Protein AF-A0AA38HKC9-F1 (afdb_monomer)

Mean predicted aligned error: 5.31 Å

Secondary structure (DSSP, 8-state):
----EEPPPEEETTEEE---SEEEE-SSEEEEEE--STTTSS-EEEEEETTTEEEEEES--HHHHTT--SHHHHHHHHHHTGGGB-TT-THHHHTTSS--TT-HHHHHHHHHHHHHHHHHHHHHHHHHHHTT-

Nearest PDB structures (foldseek):
  7oz9-assembly1_AAA  TM=3.842E-01  e=5.594E+00  Bacteroides thetaiotaomicron VPI-5482

Organism: NCBI:txid2755281

Foldseek 3Di:
DQQWDQDCFDQDPNDTHGRQWTWRDDDQWIKIWHCDCPPQVATWIWIQGNNQATFIFGDDCRVVLSPQPDPLSNVVVSLVRVVRTGPPHCLCLLLVVDPVPPPNVVRCCVVCPDPSSVVSNVSVVVVVVVVPD

pLDDT: mean 90.0, std 12.79, range [34.56, 98.38]

Radius of gyration: 15.11 Å; Cα contacts (8 Å, |Δi|>4): 205; chains: 1; bounding box: 31×47×36 Å

Structure (mmCIF, N/CA/C/O backbone):
data_AF-A0AA38HKC9-F1
#
_entry.id   AF-A0AA38HKC9-F1
#
loop_
_atom_site.group_PDB
_atom_site.id
_atom_site.type_symbol
_atom_site.label_atom_id
_atom_site.label_alt_id
_atom_site.label_comp_id
_atom_site.label_asym_id
_atom_site.label_entity_id
_atom_site.label_seq_id
_atom_site.pdbx_PDB_ins_code
_atom_site.Cartn_x
_atom_site.Cartn_y
_atom_site.Cartn_z
_atom_site.occupancy
_atom_site.B_iso_or_equiv
_atom_site.auth_seq_id
_atom_site.auth_comp_id
_atom_site.auth_asym_id
_atom_site.auth_atom_id
_atom_site.pdbx_PDB_model_num
ATOM 1 N N . MET A 1 1 ? 15.918 -10.604 9.082 1.00 46.22 1 MET A N 1
ATOM 2 C CA . MET A 1 1 ? 15.941 -11.176 7.716 1.00 46.22 1 MET A CA 1
ATOM 3 C C . MET A 1 1 ? 14.658 -10.732 7.050 1.00 46.22 1 MET A C 1
ATOM 5 O O . MET A 1 1 ? 13.615 -10.936 7.653 1.00 46.22 1 MET A O 1
ATOM 9 N N . SER A 1 2 ? 14.727 -10.061 5.902 1.00 61.03 2 SER A N 1
ATOM 10 C CA . SER A 1 2 ? 13.521 -9.648 5.182 1.00 61.03 2 SER A CA 1
ATOM 11 C C . SER A 1 2 ? 12.856 -10.897 4.573 1.00 61.03 2 SER A C 1
ATOM 13 O O . SER A 1 2 ? 13.553 -11.783 4.080 1.00 61.03 2 SER A O 1
ATOM 15 N N . GLY A 1 3 ? 11.527 -11.021 4.667 1.00 79.75 3 GLY A N 1
ATOM 16 C CA . GLY A 1 3 ? 10.763 -12.198 4.209 1.00 79.75 3 GLY A CA 1
ATOM 17 C C . GLY A 1 3 ? 10.607 -12.314 2.687 1.00 79.75 3 GLY A C 1
ATOM 18 O O . GLY A 1 3 ? 9.930 -13.219 2.199 1.00 79.75 3 GLY A O 1
ATOM 19 N N . PHE A 1 4 ? 11.245 -11.410 1.940 1.00 89.62 4 PHE A N 1
ATOM 20 C CA . PHE A 1 4 ? 11.101 -11.259 0.499 1.00 89.62 4 PHE A CA 1
ATOM 21 C C . PHE A 1 4 ? 11.655 -12.459 -0.269 1.00 89.62 4 PHE A C 1
ATOM 23 O O . PHE A 1 4 ? 12.765 -12.936 -0.026 1.00 89.62 4 PHE A O 1
ATOM 30 N N . LYS A 1 5 ? 10.873 -12.929 -1.239 1.00 89.38 5 LYS A N 1
ATOM 31 C CA . LYS A 1 5 ? 11.246 -13.979 -2.187 1.00 89.38 5 LYS A CA 1
ATOM 32 C C . LYS A 1 5 ? 10.865 -13.542 -3.589 1.00 89.38 5 LYS A C 1
ATOM 34 O O . LYS A 1 5 ? 9.815 -12.936 -3.775 1.00 89.38 5 LYS A O 1
ATOM 39 N N . THR A 1 6 ? 11.683 -13.876 -4.580 1.00 87.88 6 THR A N 1
ATOM 40 C CA . THR A 1 6 ? 11.343 -13.624 -5.984 1.00 87.88 6 THR A CA 1
ATOM 41 C C . THR A 1 6 ? 10.000 -14.266 -6.321 1.00 87.88 6 THR A C 1
ATOM 43 O O . THR A 1 6 ? 9.761 -15.435 -6.002 1.00 87.88 6 THR A O 1
ATOM 46 N N . GLN A 1 7 ? 9.114 -13.490 -6.940 1.00 84.44 7 GLN A N 1
ATOM 47 C CA . GLN A 1 7 ? 7.813 -13.962 -7.379 1.00 84.44 7 GLN A CA 1
ATOM 48 C C . GLN A 1 7 ? 8.003 -15.111 -8.386 1.00 84.44 7 GLN A C 1
ATOM 50 O O . GLN A 1 7 ? 8.885 -15.034 -9.247 1.00 84.44 7 GLN A O 1
ATOM 55 N N . PRO A 1 8 ? 7.209 -16.194 -8.300 1.00 80.06 8 PRO A N 1
ATOM 56 C CA . PRO A 1 8 ? 7.308 -17.280 -9.265 1.00 80.06 8 PRO A CA 1
ATOM 57 C C . PRO A 1 8 ? 7.035 -16.773 -10.683 1.00 80.06 8 PRO A C 1
ATOM 59 O O . PRO A 1 8 ? 6.250 -15.846 -10.891 1.00 80.06 8 PRO A O 1
ATOM 62 N N . ALA A 1 9 ? 7.678 -17.409 -11.662 1.00 80.88 9 ALA A N 1
ATOM 63 C CA . ALA A 1 9 ? 7.404 -17.145 -13.066 1.00 80.88 9 ALA A CA 1
ATOM 64 C C . ALA A 1 9 ? 5.930 -17.424 -13.394 1.00 80.88 9 ALA A C 1
ATOM 66 O O . ALA A 1 9 ? 5.324 -18.358 -12.863 1.00 80.88 9 ALA A O 1
ATOM 67 N N . VAL A 1 10 ? 5.371 -16.617 -14.291 1.00 78.56 10 VAL A N 1
ATOM 68 C CA . VAL A 1 10 ? 3.985 -16.736 -14.741 1.00 78.56 10 VAL A CA 1
ATOM 69 C C . VAL A 1 10 ? 3.981 -17.156 -16.204 1.00 78.56 10 VAL A C 1
ATOM 71 O O . VAL A 1 10 ? 4.744 -16.637 -17.018 1.00 78.56 10 VAL A O 1
ATOM 74 N N . MET A 1 11 ? 3.111 -18.101 -16.551 1.00 79.94 11 MET A N 1
ATOM 75 C CA . MET A 1 11 ? 2.899 -18.496 -17.939 1.00 79.94 11 MET A CA 1
ATOM 76 C C . MET A 1 11 ? 1.993 -17.476 -18.630 1.00 79.94 11 MET A C 1
ATOM 78 O O . MET A 1 11 ? 0.813 -17.374 -18.298 1.00 79.94 11 MET A O 1
ATOM 82 N N . MET A 1 12 ? 2.523 -16.755 -19.618 1.00 71.94 12 MET A N 1
ATOM 83 C CA . MET A 1 12 ? 1.764 -15.809 -20.439 1.00 71.94 12 MET A CA 1
ATOM 84 C C . MET A 1 12 ? 1.898 -16.190 -21.913 1.00 71.94 12 MET A C 1
ATOM 86 O O . MET A 1 12 ? 3.004 -16.276 -22.442 1.00 71.94 12 MET A O 1
ATOM 90 N N . CYS A 1 13 ? 0.771 -16.475 -22.575 1.00 78.50 13 CYS A N 1
ATOM 91 C CA . CYS A 1 13 ? 0.731 -16.915 -23.980 1.00 78.50 13 CYS A CA 1
ATOM 92 C C . CYS A 1 13 ? 1.671 -18.101 -24.297 1.00 78.50 13 CYS A C 1
ATOM 94 O O . CYS A 1 13 ? 2.248 -18.168 -25.378 1.00 78.50 13 CYS A O 1
ATOM 96 N N . GLY A 1 14 ? 1.847 -19.035 -23.354 1.00 81.19 14 GLY A N 1
ATOM 97 C CA . GLY A 1 14 ? 2.734 -20.194 -23.523 1.00 81.19 14 GLY A CA 1
ATOM 98 C C . GLY A 1 14 ? 4.222 -19.919 -23.271 1.00 81.19 14 GLY A C 1
ATOM 99 O O . GLY A 1 14 ? 5.028 -20.835 -23.403 1.00 81.19 14 GLY A O 1
ATOM 100 N N . MET A 1 15 ? 4.594 -18.699 -22.875 1.00 74.56 15 MET A N 1
ATOM 101 C CA . MET A 1 15 ? 5.959 -18.331 -22.494 1.00 74.56 15 MET A CA 1
ATOM 102 C C . MET A 1 15 ? 6.085 -18.189 -20.975 1.00 74.56 15 MET A C 1
ATOM 104 O O . MET A 1 15 ? 5.197 -17.640 -20.323 1.00 74.56 15 MET A O 1
ATOM 108 N N . ASN A 1 16 ? 7.213 -18.643 -20.421 1.00 78.25 16 ASN A N 1
ATOM 109 C CA . ASN A 1 16 ? 7.584 -18.361 -19.036 1.00 78.25 16 ASN A CA 1
ATOM 110 C C . ASN A 1 16 ? 8.056 -16.909 -18.927 1.00 78.25 16 ASN A C 1
ATOM 112 O O . ASN A 1 16 ? 9.134 -16.567 -19.414 1.00 78.25 16 ASN A O 1
ATOM 116 N N . VAL A 1 17 ? 7.268 -16.070 -18.264 1.00 75.31 17 VAL A N 1
ATOM 117 C CA . VAL A 1 17 ? 7.656 -14.705 -17.911 1.00 75.31 17 VAL A CA 1
ATOM 118 C C . VAL A 1 17 ? 8.180 -14.731 -16.483 1.00 75.31 17 VAL A C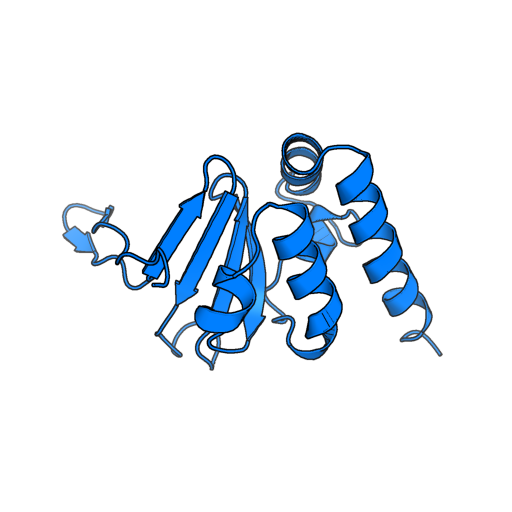 1
ATOM 120 O O . VAL A 1 17 ? 7.454 -15.094 -15.558 1.00 75.31 17 VAL A O 1
ATOM 123 N N . ALA A 1 18 ? 9.456 -14.393 -16.298 1.00 74.38 18 ALA A N 1
ATOM 124 C CA . ALA A 1 18 ? 10.058 -14.344 -14.970 1.00 74.38 18 ALA A CA 1
ATOM 125 C C . ALA A 1 18 ? 9.323 -13.322 -14.088 1.00 74.38 18 ALA A C 1
ATOM 127 O O . ALA A 1 18 ? 9.062 -12.199 -14.521 1.00 74.38 18 ALA A O 1
ATOM 128 N N . GLY A 1 19 ? 9.011 -13.705 -12.847 1.00 72.88 19 GLY A N 1
ATOM 129 C CA . GLY A 1 19 ? 8.552 -12.755 -11.842 1.00 72.88 19 GLY A CA 1
ATOM 130 C C . GLY A 1 19 ? 9.708 -11.826 -11.492 1.00 72.88 19 GLY A C 1
ATOM 131 O O . GLY A 1 19 ? 10.694 -12.259 -10.904 1.00 72.88 19 GLY A O 1
ATOM 132 N N . ILE A 1 20 ? 9.617 -10.565 -11.912 1.00 82.44 20 ILE A N 1
ATOM 133 C CA . ILE A 1 20 ? 10.674 -9.575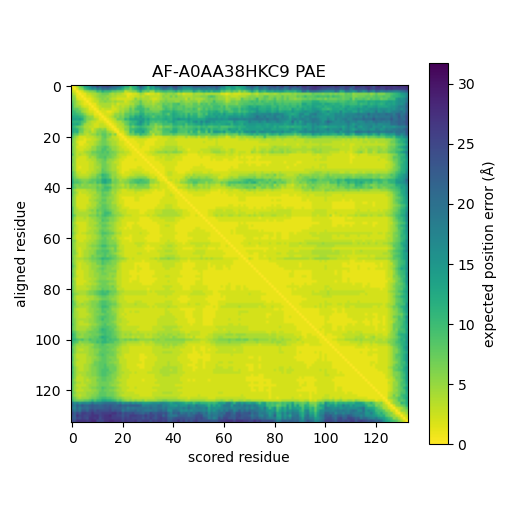 -11.662 1.00 82.44 20 ILE A CA 1
ATOM 134 C C . ILE A 1 20 ? 10.620 -9.020 -10.237 1.00 82.44 20 ILE A C 1
ATOM 136 O O . ILE A 1 20 ? 11.631 -8.538 -9.736 1.00 82.44 20 ILE A O 1
ATOM 140 N N . ASN A 1 21 ? 9.460 -9.106 -9.583 1.00 87.06 21 ASN A N 1
ATOM 141 C CA . ASN A 1 21 ? 9.264 -8.567 -8.246 1.00 87.06 21 ASN A CA 1
ATOM 142 C C . ASN A 1 21 ? 9.769 -9.529 -7.171 1.00 87.06 21 ASN A C 1
ATOM 144 O O . ASN A 1 21 ? 9.683 -10.752 -7.300 1.00 87.06 21 ASN A O 1
ATOM 148 N N . GLU A 1 22 ? 10.219 -8.966 -6.059 1.00 93.25 22 GLU A N 1
ATOM 149 C CA . GLU A 1 22 ? 10.396 -9.692 -4.810 1.00 93.25 22 GLU A CA 1
ATOM 150 C C . GLU A 1 22 ? 9.205 -9.428 -3.893 1.00 93.25 22 GLU A C 1
ATOM 152 O O . GLU A 1 22 ? 8.779 -8.286 -3.742 1.00 93.25 22 GLU A O 1
ATOM 157 N N . VAL A 1 23 ? 8.680 -10.467 -3.250 1.00 94.12 23 VAL A N 1
ATOM 158 C CA . VAL A 1 23 ? 7.446 -10.393 -2.468 1.00 94.12 23 VAL A CA 1
ATOM 159 C C . VAL A 1 23 ? 7.628 -10.987 -1.077 1.00 94.12 23 VAL A C 1
ATOM 161 O O . VAL A 1 23 ? 8.143 -12.096 -0.934 1.00 94.12 23 VAL A O 1
ATOM 164 N N . ASP A 1 24 ? 7.161 -10.269 -0.059 1.00 94.56 24 ASP A N 1
ATOM 165 C CA . ASP A 1 24 ? 7.012 -10.747 1.317 1.00 94.56 24 ASP A CA 1
ATOM 166 C C . ASP A 1 24 ? 5.524 -11.001 1.621 1.00 94.56 24 ASP A C 1
ATOM 168 O O . ASP A 1 24 ? 4.760 -10.066 1.869 1.00 94.56 24 ASP A O 1
ATOM 172 N N . GLN A 1 25 ? 5.105 -12.270 1.526 1.00 93.81 25 GLN A N 1
ATOM 173 C CA . GLN A 1 25 ? 3.700 -12.700 1.579 1.00 93.81 25 GLN A CA 1
ATOM 174 C C . GLN A 1 25 ? 3.140 -12.755 3.005 1.00 93.81 25 GLN A C 1
ATOM 176 O O . GLN A 1 25 ? 3.708 -13.430 3.864 1.00 93.81 25 GLN A O 1
ATOM 181 N N . ARG A 1 26 ? 1.978 -12.122 3.245 1.00 94.00 26 ARG A N 1
ATOM 182 C CA . ARG A 1 26 ? 1.371 -11.975 4.586 1.00 94.00 26 ARG A CA 1
ATOM 183 C C . ARG A 1 26 ? -0.149 -12.209 4.590 1.00 94.00 26 ARG A C 1
ATOM 185 O O . ARG A 1 26 ? -0.918 -11.522 5.259 1.00 94.00 26 ARG A O 1
ATOM 192 N N . GLY A 1 27 ? -0.595 -13.225 3.851 1.00 93.19 27 GLY A N 1
ATOM 193 C CA 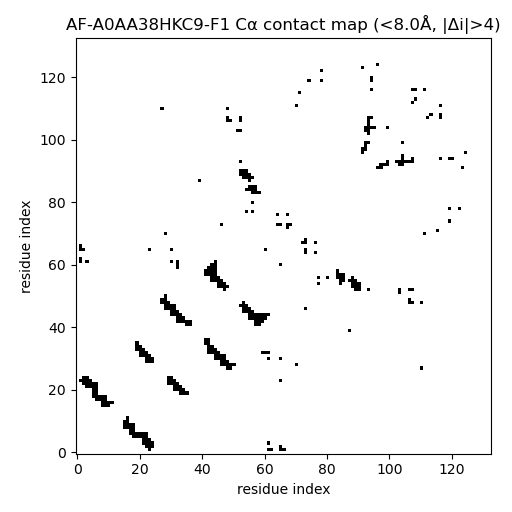. GLY A 1 27 ? -2.007 -13.605 3.761 1.00 93.19 27 GLY A CA 1
ATOM 194 C C . GLY A 1 27 ? -2.749 -12.790 2.703 1.00 93.19 27 GLY A C 1
ATOM 195 O O . GLY A 1 27 ? -2.428 -12.893 1.524 1.00 93.19 27 GLY A O 1
ATOM 196 N N . ARG A 1 28 ? -3.748 -11.999 3.116 1.00 96.12 28 ARG A N 1
ATOM 197 C CA . ARG A 1 28 ? -4.553 -11.149 2.208 1.00 96.12 28 ARG A CA 1
ATOM 198 C C . ARG A 1 28 ? -3.860 -9.846 1.801 1.00 96.12 28 ARG A C 1
ATOM 200 O O . ARG A 1 28 ? -4.393 -9.071 1.013 1.00 96.12 28 ARG A O 1
ATOM 207 N N . TRP A 1 29 ? -2.666 -9.603 2.327 1.00 96.88 29 TRP A N 1
ATOM 208 C CA . TRP A 1 29 ? -1.811 -8.498 1.928 1.00 96.88 29 TRP A CA 1
ATOM 209 C C . TRP A 1 29 ? -0.350 -8.949 1.855 1.00 96.88 29 TRP A C 1
ATOM 211 O O . TRP A 1 29 ? 0.017 -9.987 2.411 1.00 96.88 29 TRP A O 1
ATOM 221 N N . HIS A 1 30 ? 0.484 -8.200 1.141 1.00 96.31 30 HIS A N 1
ATOM 222 C CA . HIS A 1 30 ? 1.922 -8.452 1.044 1.00 96.31 30 HIS A CA 1
ATOM 223 C C . HIS A 1 30 ? 2.686 -7.192 0.641 1.00 96.31 30 HIS A C 1
ATOM 225 O O . HIS A 1 30 ? 2.100 -6.246 0.115 1.00 96.31 30 HIS A O 1
ATOM 231 N N . LEU A 1 31 ? 4.004 -7.200 0.848 1.00 97.31 31 LEU A N 1
ATOM 232 C CA . LEU A 1 31 ? 4.893 -6.196 0.265 1.00 97.31 31 LEU A CA 1
ATOM 233 C C . LEU A 1 31 ? 5.482 -6.725 -1.041 1.00 97.31 31 LEU A C 1
ATOM 235 O O . LEU A 1 31 ? 5.933 -7.865 -1.088 1.00 97.31 31 LEU A O 1
ATOM 239 N N . SER A 1 32 ? 5.504 -5.901 -2.081 1.00 96.38 32 SER A N 1
ATOM 240 C CA . SER A 1 32 ? 6.057 -6.216 -3.398 1.00 96.38 32 SER A CA 1
ATOM 241 C C . SER A 1 32 ? 7.080 -5.160 -3.792 1.00 96.38 32 SER A C 1
ATOM 243 O O . SER A 1 32 ? 6.740 -3.999 -4.003 1.00 96.38 32 SER A O 1
ATOM 245 N N . TYR A 1 33 ? 8.335 -5.562 -3.925 1.00 96.81 33 TYR A N 1
ATOM 246 C CA . TYR A 1 33 ? 9.417 -4.734 -4.436 1.00 96.81 33 TYR A CA 1
ATOM 247 C C . TYR A 1 33 ? 9.631 -5.004 -5.922 1.00 96.81 33 TYR A C 1
ATOM 249 O O . TYR A 1 33 ? 9.835 -6.149 -6.321 1.00 96.81 33 TYR A O 1
ATOM 257 N N . ASN A 1 34 ? 9.619 -3.948 -6.729 1.00 94.25 34 ASN A N 1
ATOM 258 C CA . ASN A 1 34 ? 9.967 -3.998 -8.140 1.00 94.25 34 ASN A CA 1
ATOM 259 C C . ASN A 1 34 ? 11.366 -3.386 -8.347 1.00 94.25 34 ASN A C 1
ATOM 261 O O . ASN A 1 34 ? 11.515 -2.166 -8.220 1.00 94.25 34 ASN A O 1
ATOM 265 N N . PRO A 1 35 ? 12.388 -4.194 -8.689 1.00 92.81 35 PRO A N 1
ATOM 266 C CA . PRO A 1 35 ? 13.735 -3.703 -8.975 1.00 92.81 35 PRO A CA 1
ATOM 267 C C . PRO A 1 35 ? 13.861 -3.036 -10.353 1.00 92.81 35 PRO A C 1
ATOM 269 O O . PRO A 1 35 ? 14.916 -2.489 -10.674 1.00 92.81 35 PRO A O 1
ATOM 272 N N . SER A 1 36 ? 12.829 -3.102 -11.199 1.00 89.31 36 SER A N 1
ATOM 273 C CA . SER A 1 36 ? 12.848 -2.510 -12.535 1.00 89.31 36 SER A CA 1
ATOM 274 C C . SER A 1 36 ? 12.433 -1.045 -12.512 1.00 89.31 36 SER A C 1
ATOM 276 O O . SER A 1 36 ? 11.386 -0.686 -11.981 1.00 89.31 36 SER A O 1
ATOM 278 N N . VAL A 1 37 ? 13.210 -0.213 -13.204 1.00 89.50 37 VAL A N 1
ATOM 279 C CA . VAL A 1 37 ? 12.904 1.209 -13.418 1.00 89.50 37 VAL A CA 1
ATOM 280 C C . VAL A 1 37 ? 12.063 1.466 -14.674 1.00 89.50 37 VAL A C 1
ATOM 282 O O . VAL A 1 37 ? 11.595 2.581 -14.873 1.00 89.50 37 VAL A O 1
ATOM 285 N N . GLN A 1 38 ? 11.862 0.463 -15.541 1.00 82.94 38 GLN A N 1
ATOM 286 C CA . GLN A 1 38 ? 11.228 0.662 -16.856 1.00 82.94 38 GLN A CA 1
ATOM 287 C C . GLN A 1 38 ? 9.745 1.054 -16.780 1.00 82.94 38 GLN A C 1
ATOM 289 O O . GLN A 1 38 ? 9.254 1.693 -17.703 1.00 82.94 38 GLN A O 1
ATOM 294 N N . GLY A 1 39 ? 9.037 0.671 -15.713 1.00 78.06 39 GLY A N 1
ATOM 295 C CA . GLY A 1 39 ? 7.611 0.981 -15.546 1.00 78.06 39 GLY A CA 1
ATOM 296 C C . GLY A 1 39 ? 7.352 2.292 -14.805 1.00 78.06 39 GLY A C 1
ATOM 297 O O . GLY A 1 39 ? 6.558 3.108 -15.255 1.00 78.06 39 GLY A O 1
ATOM 298 N N . TYR A 1 40 ? 8.042 2.497 -13.682 1.00 81.31 40 TYR A N 1
ATOM 299 C CA . TYR A 1 40 ? 7.766 3.591 -12.743 1.00 81.31 40 TYR A CA 1
ATOM 300 C C . TYR A 1 40 ? 8.799 4.727 -12.802 1.00 81.31 40 TYR A C 1
ATOM 302 O O . TYR A 1 40 ? 8.715 5.678 -12.032 1.00 81.31 40 TYR A O 1
ATOM 310 N N . GLY A 1 41 ? 9.828 4.620 -13.650 1.00 88.06 41 GLY A N 1
ATOM 311 C CA . GLY A 1 41 ? 10.954 5.564 -13.692 1.00 88.06 41 GLY A CA 1
ATOM 312 C C . GLY A 1 41 ? 11.931 5.435 -12.514 1.00 88.06 41 GLY A C 1
ATOM 313 O O . GLY A 1 41 ? 13.025 5.994 -12.553 1.00 88.06 41 GLY A O 1
ATOM 314 N N . CYS A 1 42 ? 11.578 4.658 -11.491 1.00 92.38 42 CYS A N 1
ATOM 315 C CA . CYS A 1 42 ? 12.416 4.283 -10.360 1.00 92.38 42 CYS A CA 1
ATOM 316 C C . CYS A 1 42 ? 12.046 2.871 -9.882 1.00 92.38 42 CYS A C 1
ATOM 318 O O . CYS A 1 42 ? 11.088 2.272 -10.372 1.00 92.38 42 CYS A O 1
ATOM 320 N N . VAL A 1 43 ? 12.823 2.328 -8.945 1.00 95.44 43 VAL A N 1
ATOM 321 C CA . VAL A 1 43 ? 12.411 1.123 -8.215 1.00 95.44 43 VAL A CA 1
ATOM 322 C C . VAL A 1 43 ? 11.267 1.481 -7.275 1.00 95.44 43 VAL A C 1
ATOM 324 O O . VAL A 1 43 ? 11.230 2.595 -6.758 1.00 95.44 43 VAL A O 1
ATOM 327 N N . THR A 1 44 ? 10.355 0.553 -7.019 1.00 97.00 44 THR A N 1
ATOM 328 C CA . THR A 1 44 ? 9.190 0.817 -6.162 1.00 97.00 44 THR A CA 1
ATOM 329 C C . THR A 1 44 ? 8.994 -0.285 -5.147 1.00 97.00 44 THR A C 1
ATOM 331 O O . THR A 1 44 ? 9.270 -1.453 -5.422 1.00 97.00 44 THR A O 1
ATOM 334 N N . THR A 1 45 ? 8.426 0.069 -4.003 1.00 97.88 45 THR A N 1
ATOM 335 C CA . THR A 1 45 ? 7.910 -0.895 -3.032 1.00 97.88 45 THR A CA 1
ATOM 336 C C . THR A 1 45 ? 6.424 -0.633 -2.865 1.00 97.88 45 THR A C 1
ATOM 338 O O . THR A 1 45 ? 6.013 0.512 -2.705 1.00 97.88 45 THR A O 1
ATOM 341 N N . ALA A 1 46 ? 5.612 -1.680 -2.944 1.00 97.81 46 ALA A N 1
ATOM 342 C CA . ALA A 1 46 ? 4.166 -1.586 -2.864 1.00 97.81 46 ALA A CA 1
ATOM 343 C C . ALA A 1 46 ? 3.627 -2.445 -1.724 1.00 97.81 46 ALA A C 1
ATOM 345 O O . ALA A 1 46 ? 4.067 -3.579 -1.545 1.00 97.81 46 ALA A O 1
ATOM 346 N N . LEU A 1 47 ? 2.635 -1.929 -1.009 1.00 98.19 47 LEU A N 1
ATOM 347 C CA . LEU A 1 47 ? 1.732 -2.717 -0.185 1.00 98.19 47 LEU A CA 1
ATOM 348 C C . LEU A 1 47 ? 0.533 -3.106 -1.040 1.00 98.19 47 LEU A C 1
ATOM 350 O O . LEU A 1 47 ? -0.139 -2.252 -1.619 1.00 98.19 47 LEU A O 1
ATOM 354 N N . VAL A 1 48 ? 0.301 -4.406 -1.152 1.00 97.75 48 VAL A N 1
ATOM 355 C CA . VAL A 1 48 ? -0.666 -4.969 -2.089 1.00 97.75 48 VAL A CA 1
ATOM 356 C C . VAL A 1 48 ? -1.724 -5.743 -1.325 1.00 97.75 48 VAL A C 1
ATOM 358 O O . VAL A 1 48 ? -1.386 -6.571 -0.481 1.00 97.75 48 VAL A O 1
ATOM 361 N N . PHE A 1 49 ? -2.994 -5.519 -1.657 1.00 97.50 49 PHE A N 1
ATOM 362 C CA . PHE A 1 49 ? -4.145 -6.181 -1.040 1.00 97.50 49 PHE A CA 1
ATOM 363 C C . PHE A 1 49 ? -4.841 -7.098 -2.048 1.00 97.50 49 PHE A C 1
ATOM 365 O O . PHE A 1 49 ? -5.190 -6.647 -3.141 1.00 97.50 49 PHE A O 1
ATOM 372 N N . ASP A 1 50 ? -5.009 -8.381 -1.707 1.00 95.06 50 ASP A N 1
ATOM 373 C CA . ASP A 1 50 ? -5.610 -9.433 -2.551 1.00 95.06 50 ASP A CA 1
ATOM 374 C C . ASP A 1 50 ? -5.109 -9.435 -4.019 1.00 95.06 50 ASP A C 1
ATOM 376 O O . ASP A 1 50 ? -5.836 -9.786 -4.946 1.00 95.06 50 ASP A O 1
ATOM 380 N N . ASN A 1 51 ? -3.843 -9.052 -4.245 1.00 92.38 51 ASN A N 1
ATOM 381 C CA . ASN A 1 51 ? -3.227 -8.879 -5.574 1.00 92.38 51 ASN A CA 1
ATOM 382 C C . ASN A 1 51 ? -3.972 -7.896 -6.506 1.00 92.38 51 ASN A C 1
ATOM 384 O O . ASN A 1 51 ? -3.838 -7.993 -7.727 1.00 92.38 51 ASN A O 1
ATOM 388 N N . ARG A 1 52 ? -4.773 -6.982 -5.946 1.00 93.88 52 ARG A N 1
ATOM 389 C CA . ARG A 1 52 ? -5.657 -6.076 -6.694 1.00 93.88 52 ARG A CA 1
ATOM 390 C C . ARG A 1 52 ? -5.420 -4.604 -6.393 1.00 93.88 52 ARG A C 1
ATOM 392 O O . ARG A 1 52 ? -5.456 -3.821 -7.326 1.00 93.88 52 ARG A O 1
ATOM 399 N N . VAL A 1 53 ? -5.256 -4.238 -5.122 1.00 96.69 53 VAL A N 1
ATOM 400 C CA . VAL A 1 53 ? -5.101 -2.833 -4.715 1.00 96.69 53 VAL A CA 1
ATOM 401 C C . VAL A 1 53 ? -3.636 -2.566 -4.415 1.00 96.69 53 VAL A C 1
ATOM 403 O O . VAL A 1 53 ? -3.051 -3.289 -3.607 1.00 96.69 53 VAL A O 1
ATOM 406 N N . PHE A 1 54 ? -3.062 -1.532 -5.027 1.00 97.50 54 PHE A N 1
ATOM 407 C CA . PHE A 1 54 ? -1.636 -1.223 -4.949 1.00 97.50 54 PHE A CA 1
ATOM 408 C C . PHE A 1 54 ? -1.380 0.136 -4.293 1.00 97.50 54 PHE A C 1
ATOM 410 O O . PHE A 1 54 ? -1.666 1.195 -4.852 1.00 97.50 54 PHE A O 1
ATOM 417 N N . PHE A 1 55 ? -0.793 0.109 -3.097 1.00 98.19 55 PHE A N 1
ATOM 418 C CA . PHE A 1 55 ? -0.318 1.295 -2.386 1.00 98.19 55 PHE A CA 1
ATOM 419 C C . PHE A 1 55 ? 1.185 1.401 -2.610 1.00 98.19 55 PHE A C 1
ATOM 421 O O . PHE A 1 55 ? 1.953 0.625 -2.045 1.00 98.19 55 PHE A O 1
ATOM 428 N N . VAL A 1 56 ? 1.606 2.316 -3.481 1.00 98.12 56 VAL A N 1
ATOM 429 C CA . VAL A 1 56 ? 2.964 2.319 -4.044 1.00 98.12 56 VAL A CA 1
ATOM 430 C C . VAL A 1 56 ? 3.785 3.491 -3.516 1.00 98.12 56 VAL A C 1
ATOM 432 O O . VAL A 1 56 ? 3.352 4.640 -3.611 1.00 98.12 56 VAL A O 1
ATOM 435 N N . LEU A 1 57 ? 4.988 3.193 -3.018 1.00 98.38 57 LEU A N 1
ATOM 436 C CA . LEU A 1 57 ? 6.035 4.165 -2.706 1.00 98.38 57 LEU A CA 1
ATOM 437 C C . LEU A 1 57 ? 7.178 4.068 -3.727 1.00 98.38 57 LEU A C 1
ATOM 439 O O . LEU A 1 57 ? 7.590 2.973 -4.130 1.00 98.38 57 LEU A O 1
ATOM 443 N N . ASN A 1 58 ? 7.711 5.223 -4.116 1.00 98.19 58 ASN A N 1
ATOM 444 C CA . ASN A 1 58 ? 8.923 5.350 -4.915 1.00 98.19 58 ASN A CA 1
ATOM 445 C C . ASN A 1 58 ? 10.154 5.051 -4.040 1.00 98.19 58 ASN A C 1
ATOM 447 O O . ASN A 1 58 ? 10.429 5.775 -3.083 1.00 98.19 58 ASN A O 1
ATOM 451 N N . GLY A 1 59 ? 10.929 4.026 -4.402 1.00 96.81 59 GLY A N 1
ATOM 452 C CA . GLY A 1 59 ? 12.142 3.602 -3.700 1.00 96.81 59 GLY A CA 1
ATOM 453 C C . GLY A 1 59 ? 12.136 2.141 -3.231 1.00 96.81 59 GLY A C 1
ATOM 454 O O . GLY A 1 59 ? 11.154 1.404 -3.355 1.00 96.81 59 GLY A O 1
ATOM 455 N N . ASP A 1 60 ? 13.277 1.712 -2.683 1.00 96.88 60 ASP A N 1
ATOM 456 C CA . ASP A 1 60 ? 13.424 0.425 -1.994 1.00 96.88 60 ASP A CA 1
ATOM 457 C C . ASP A 1 60 ? 13.165 0.613 -0.494 1.00 96.88 60 ASP A C 1
ATOM 459 O O . ASP A 1 60 ? 14.013 1.110 0.249 1.00 96.88 60 ASP A O 1
ATOM 463 N N . HIS A 1 61 ? 11.981 0.195 -0.055 1.00 97.25 61 HIS A N 1
ATOM 464 C CA . HIS A 1 61 ? 11.535 0.264 1.332 1.00 97.25 61 HIS A CA 1
ATOM 465 C C . HIS A 1 61 ? 11.537 -1.114 2.005 1.00 97.25 61 HIS A C 1
ATOM 467 O O . HIS A 1 61 ? 11.055 -1.243 3.130 1.00 97.25 61 HIS A O 1
ATOM 473 N N . ARG A 1 62 ? 12.090 -2.160 1.364 1.00 96.00 62 ARG A N 1
ATOM 474 C CA . ARG A 1 62 ? 12.010 -3.552 1.854 1.00 96.00 62 ARG A CA 1
ATOM 475 C C . ARG A 1 62 ? 12.482 -3.714 3.292 1.00 96.00 62 ARG A C 1
ATOM 477 O O . ARG A 1 62 ? 11.921 -4.520 4.026 1.00 96.00 62 ARG A O 1
ATOM 484 N N . LYS A 1 63 ? 13.530 -2.981 3.686 1.00 93.12 63 LYS A N 1
ATOM 485 C CA . LYS A 1 63 ? 14.101 -3.075 5.033 1.00 93.12 63 LYS A CA 1
ATOM 486 C C . LYS A 1 63 ? 13.152 -2.491 6.080 1.00 93.12 63 LYS A C 1
ATOM 488 O O . LYS A 1 63 ? 12.701 -3.232 6.937 1.00 93.12 63 LYS A O 1
ATOM 493 N N . ALA A 1 64 ? 12.840 -1.199 5.987 1.00 94.56 64 ALA A N 1
ATOM 494 C CA . ALA A 1 64 ? 12.058 -0.507 7.009 1.00 94.56 64 ALA A CA 1
ATOM 495 C C . ALA A 1 64 ? 10.567 -0.880 6.962 1.00 94.56 64 ALA A C 1
ATOM 497 O O . ALA A 1 64 ? 9.977 -1.182 7.991 1.00 94.56 64 ALA A O 1
ATOM 498 N N . TRP A 1 65 ? 9.962 -0.960 5.773 1.00 96.50 65 TRP A N 1
ATOM 499 C CA . TRP A 1 65 ? 8.553 -1.350 5.653 1.00 96.50 65 TRP A CA 1
ATOM 500 C C . TRP A 1 65 ? 8.342 -2.831 5.985 1.00 96.50 65 TRP A C 1
ATOM 502 O O . TRP A 1 65 ? 7.338 -3.210 6.586 1.00 96.50 65 TRP A O 1
ATOM 512 N N . GLY A 1 66 ? 9.326 -3.676 5.656 1.00 94.12 66 GLY A N 1
ATOM 513 C CA . GLY A 1 66 ? 9.315 -5.098 5.998 1.00 94.12 66 GLY A CA 1
ATOM 514 C C . GLY A 1 66 ? 9.399 -5.384 7.500 1.00 94.12 66 GLY A C 1
ATOM 515 O O . GLY A 1 66 ? 9.063 -6.493 7.909 1.00 94.12 66 GLY A O 1
ATOM 516 N N . GLU A 1 67 ? 9.799 -4.414 8.327 1.00 94.50 67 GLU A N 1
ATOM 517 C CA . GLU A 1 67 ? 9.819 -4.542 9.792 1.00 94.50 67 GLU A CA 1
ATOM 518 C C . GLU A 1 67 ? 8.432 -4.379 10.433 1.00 94.50 67 GLU A C 1
ATOM 520 O O . GLU A 1 67 ? 8.264 -4.754 11.594 1.00 94.50 67 GLU A O 1
ATOM 525 N N . ALA A 1 68 ? 7.425 -3.889 9.696 1.00 94.94 68 ALA A N 1
ATOM 526 C CA . ALA A 1 68 ? 6.051 -3.822 10.189 1.00 94.94 68 ALA A CA 1
ATOM 527 C C . ALA A 1 68 ? 5.574 -5.210 10.648 1.00 94.94 68 ALA A C 1
ATOM 529 O O . ALA A 1 68 ? 5.719 -6.189 9.916 1.00 94.94 68 ALA A O 1
ATOM 530 N N . ALA A 1 69 ? 5.006 -5.314 11.850 1.00 93.06 69 ALA A N 1
ATOM 531 C CA . ALA A 1 69 ? 4.572 -6.600 12.404 1.00 93.06 69 ALA A CA 1
ATOM 532 C C . ALA A 1 69 ? 3.226 -7.073 11.828 1.00 93.06 69 ALA A C 1
ATOM 534 O O . ALA A 1 69 ? 2.981 -8.273 11.706 1.00 93.06 69 ALA A O 1
ATOM 535 N N . ASP A 1 70 ? 2.364 -6.129 11.460 1.00 96.06 70 ASP A N 1
ATOM 536 C CA . ASP A 1 70 ? 0.996 -6.355 11.018 1.00 96.06 70 ASP A CA 1
ATOM 537 C C . ASP A 1 70 ? 0.579 -5.331 9.950 1.00 96.06 70 ASP A C 1
ATOM 539 O O . ASP A 1 70 ? 1.389 -4.538 9.458 1.00 96.06 70 ASP A O 1
ATOM 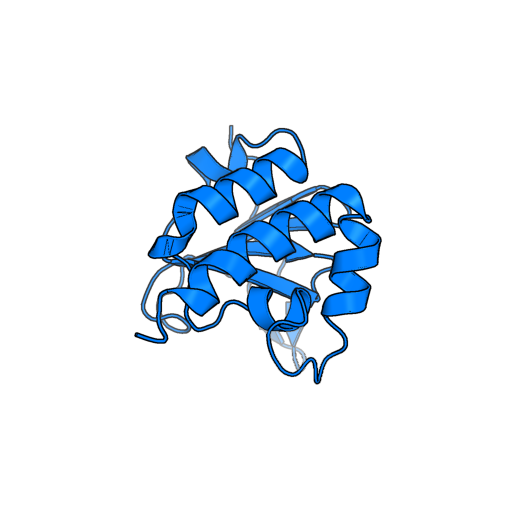543 N N . LEU A 1 71 ? -0.691 -5.399 9.540 1.00 97.38 71 LEU A N 1
ATOM 544 C CA . LEU A 1 71 ? -1.227 -4.501 8.526 1.00 97.38 71 LEU A CA 1
ATOM 545 C C . LEU A 1 71 ? -1.298 -3.053 9.024 1.00 97.38 71 LEU A C 1
ATOM 547 O O . LEU A 1 71 ? -1.069 -2.141 8.236 1.00 97.38 71 LEU A O 1
ATOM 551 N N . GLU A 1 72 ? -1.596 -2.830 10.305 1.00 97.88 72 GLU A N 1
ATOM 552 C CA . GLU A 1 72 ? -1.653 -1.477 10.861 1.00 97.88 72 GLU A CA 1
ATOM 553 C C . GLU A 1 72 ?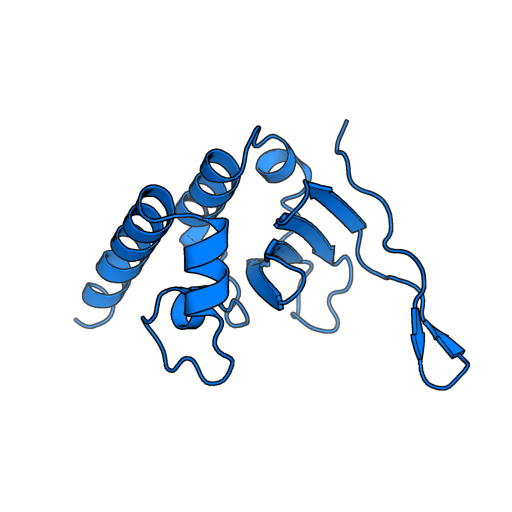 -0.286 -0.797 10.768 1.00 97.88 72 GLU A C 1
ATOM 555 O O . GLU A 1 72 ? -0.190 0.281 10.188 1.00 97.88 72 GLU A O 1
ATOM 560 N N . GLY A 1 73 ? 0.782 -1.462 11.217 1.00 97.94 73 GLY A N 1
ATOM 561 C CA . GLY A 1 73 ? 2.141 -0.934 11.100 1.00 97.94 73 GLY A CA 1
ATOM 562 C C . GLY A 1 73 ? 2.580 -0.723 9.647 1.00 97.94 73 GLY A C 1
ATOM 563 O O . GLY A 1 73 ? 3.304 0.225 9.345 1.00 97.94 73 GLY A O 1
ATOM 564 N N . ALA A 1 74 ? 2.120 -1.568 8.717 1.00 98.06 74 ALA A N 1
ATOM 565 C CA . ALA A 1 74 ? 2.404 -1.384 7.296 1.00 98.06 74 ALA A CA 1
ATOM 566 C C . ALA A 1 74 ? 1.677 -0.158 6.713 1.00 98.06 74 ALA A C 1
ATOM 568 O O . ALA A 1 74 ? 2.242 0.548 5.878 1.00 98.06 74 ALA A O 1
ATOM 569 N N . LEU A 1 75 ? 0.446 0.110 7.144 1.00 98.25 75 LEU A N 1
ATOM 570 C CA . LEU A 1 75 ? -0.306 1.298 6.744 1.00 98.25 75 LEU A CA 1
ATOM 571 C C . LEU A 1 75 ? 0.257 2.574 7.375 1.00 98.25 75 LEU A C 1
ATOM 573 O O . LEU A 1 75 ? 0.329 3.596 6.696 1.00 98.25 75 LEU A O 1
ATOM 577 N N . ASP A 1 76 ? 0.710 2.507 8.625 1.00 98.19 76 ASP A N 1
ATOM 578 C CA . ASP A 1 76 ? 1.350 3.632 9.311 1.00 98.19 76 ASP A CA 1
ATOM 579 C C . ASP A 1 76 ? 2.629 4.049 8.595 1.00 98.19 76 ASP A C 1
ATOM 581 O O . ASP A 1 76 ? 2.794 5.224 8.270 1.00 98.19 76 ASP A O 1
ATOM 585 N N . TYR A 1 77 ? 3.461 3.077 8.213 1.00 98.38 77 TYR A N 1
ATOM 586 C CA . TYR A 1 77 ? 4.636 3.339 7.387 1.00 98.38 77 TYR A CA 1
ATOM 587 C C . TYR A 1 77 ? 4.267 4.054 6.077 1.00 98.38 77 TYR A C 1
ATOM 589 O O . TYR A 1 77 ? 4.928 5.014 5.683 1.00 98.38 77 TYR A O 1
ATOM 597 N N . PHE A 1 78 ? 3.195 3.626 5.403 1.00 98.38 78 PHE A N 1
ATOM 598 C CA . PHE A 1 78 ? 2.739 4.260 4.164 1.00 98.38 78 PHE A CA 1
ATOM 599 C C . PHE A 1 78 ? 2.290 5.717 4.374 1.00 98.38 78 PHE A C 1
ATOM 601 O O . PHE A 1 78 ? 2.639 6.582 3.572 1.00 98.38 78 PHE A O 1
ATOM 608 N N . ILE A 1 79 ? 1.559 6.003 5.457 1.00 97.19 79 ILE A N 1
ATOM 609 C CA . ILE A 1 79 ? 1.119 7.362 5.816 1.00 97.19 79 ILE A CA 1
ATOM 610 C C . ILE A 1 79 ? 2.325 8.262 6.135 1.00 97.19 79 ILE A C 1
ATOM 612 O O . ILE A 1 79 ? 2.410 9.392 5.648 1.00 97.19 79 ILE A O 1
ATOM 616 N N . GLU A 1 80 ? 3.283 7.769 6.921 1.00 97.44 80 GLU A N 1
ATOM 617 C CA . GLU A 1 80 ? 4.486 8.521 7.304 1.00 97.44 80 GLU A CA 1
ATOM 618 C C . GLU A 1 80 ? 5.338 8.922 6.092 1.00 97.44 80 GLU A C 1
ATOM 620 O O . GLU A 1 80 ? 5.928 10.002 6.080 1.00 97.44 80 GLU A O 1
ATOM 625 N N . HIS A 1 81 ? 5.346 8.101 5.039 1.00 97.56 81 HIS A N 1
ATOM 626 C CA . HIS A 1 81 ? 6.127 8.326 3.820 1.00 97.56 81 HIS A CA 1
ATOM 627 C C . HIS A 1 81 ? 5.282 8.917 2.675 1.00 97.56 81 HIS A C 1
ATOM 629 O O . HIS A 1 81 ? 5.607 8.720 1.503 1.00 97.56 81 HIS A O 1
ATOM 635 N N . HIS A 1 82 ? 4.219 9.672 2.985 1.00 95.00 82 HIS A N 1
ATOM 636 C CA . HIS A 1 82 ? 3.306 10.256 1.989 1.00 95.00 82 HIS A CA 1
ATOM 637 C C . HIS A 1 82 ? 4.007 11.060 0.876 1.00 95.00 82 HIS A C 1
ATOM 639 O O . HIS A 1 82 ? 3.568 11.026 -0.269 1.00 95.00 82 HIS A O 1
ATOM 645 N N . GLN A 1 83 ? 5.132 11.721 1.171 1.00 95.31 83 GLN A N 1
ATOM 646 C CA . GLN A 1 83 ? 5.924 12.473 0.181 1.00 95.31 83 GLN A CA 1
ATOM 647 C C . GLN A 1 83 ? 6.588 11.592 -0.891 1.00 95.31 83 GLN A C 1
ATOM 649 O O . GLN A 1 83 ? 7.085 12.100 -1.892 1.00 95.31 83 GLN A O 1
ATOM 654 N N . GLN A 1 84 ? 6.641 10.277 -0.675 1.00 97.31 84 GLN A N 1
ATOM 655 C CA . GLN A 1 84 ? 7.231 9.302 -1.593 1.00 97.31 84 GLN A CA 1
ATOM 656 C C . GLN A 1 84 ? 6.173 8.463 -2.308 1.00 97.31 84 GLN A C 1
ATOM 658 O O . GLN A 1 84 ? 6.526 7.525 -3.024 1.00 97.31 84 GLN A O 1
ATOM 663 N N . ILE A 1 85 ? 4.888 8.768 -2.121 1.00 97.19 85 ILE A N 1
ATOM 664 C CA . ILE A 1 85 ? 3.813 8.074 -2.820 1.00 97.19 85 ILE A CA 1
ATOM 665 C C . ILE A 1 85 ? 3.985 8.266 -4.326 1.00 97.19 85 ILE A C 1
ATOM 667 O O . ILE A 1 85 ? 4.196 9.369 -4.819 1.00 97.19 85 ILE A O 1
ATOM 671 N N . SER A 1 86 ? 3.917 7.156 -5.055 1.00 96.19 86 SER A N 1
ATOM 672 C CA . SER A 1 86 ? 3.958 7.173 -6.512 1.00 96.19 86 SER A CA 1
ATOM 673 C C . SER A 1 86 ? 2.667 7.764 -7.077 1.00 96.19 86 SER A C 1
ATOM 675 O O . SER A 1 86 ? 1.584 7.428 -6.597 1.00 96.19 86 SER A O 1
ATOM 677 N N . ASP A 1 87 ? 2.755 8.526 -8.168 1.00 92.75 87 ASP A N 1
ATOM 678 C CA . ASP A 1 87 ? 1.581 9.000 -8.924 1.00 92.75 87 ASP A CA 1
ATOM 679 C C . ASP A 1 87 ? 0.703 7.842 -9.435 1.00 92.75 87 ASP A C 1
ATOM 681 O O . ASP A 1 87 ? -0.490 7.999 -9.676 1.00 92.75 87 ASP A O 1
ATOM 685 N N . MET A 1 88 ? 1.297 6.653 -9.567 1.00 92.88 88 MET A N 1
ATOM 686 C CA . MET A 1 88 ? 0.631 5.415 -9.980 1.00 92.88 88 MET A CA 1
ATOM 687 C C . MET A 1 88 ? -0.007 4.648 -8.806 1.00 92.88 88 MET A C 1
ATOM 689 O O . MET A 1 88 ? -0.484 3.530 -8.988 1.00 92.88 88 MET A O 1
ATOM 693 N N . SER A 1 89 ? 0.027 5.194 -7.589 1.00 96.06 89 SER A N 1
ATOM 694 C CA . SER A 1 89 ? -0.543 4.570 -6.393 1.00 96.06 89 SER A CA 1
ATOM 695 C C . SER A 1 89 ? -2.068 4.696 -6.369 1.00 96.06 89 SER A C 1
ATOM 697 O O . SER A 1 89 ? -2.624 5.783 -6.510 1.00 96.06 89 SER A O 1
ATOM 699 N N . GLU A 1 90 ? -2.769 3.601 -6.088 1.00 96.62 90 GLU A N 1
ATOM 700 C CA . GLU A 1 90 ? -4.234 3.527 -6.182 1.00 96.62 90 GLU A CA 1
ATOM 701 C C . GLU A 1 90 ? -4.962 3.944 -4.895 1.00 96.62 90 GLU A C 1
ATOM 703 O O . GLU A 1 90 ? -6.194 3.937 -4.837 1.00 96.62 90 GLU A O 1
ATOM 708 N N . HIS A 1 91 ? -4.214 4.323 -3.856 1.00 96.81 91 HIS A N 1
ATOM 709 C CA . HIS A 1 91 ? -4.735 4.658 -2.528 1.00 96.81 91 HIS A CA 1
ATOM 710 C C . HIS A 1 91 ? -5.908 5.652 -2.554 1.00 96.81 91 HIS A C 1
ATOM 712 O O . HIS A 1 91 ? -6.875 5.461 -1.822 1.00 96.81 91 HIS A O 1
ATOM 718 N N . ARG A 1 92 ? -5.900 6.663 -3.436 1.00 95.94 92 ARG A N 1
ATOM 719 C CA . ARG A 1 92 ? -7.022 7.615 -3.545 1.00 95.94 92 ARG A CA 1
ATOM 720 C C . ARG A 1 92 ? -8.312 6.956 -4.037 1.00 95.94 92 ARG A C 1
ATOM 722 O O . ARG A 1 92 ? -9.370 7.229 -3.477 1.00 95.94 92 ARG A O 1
ATOM 729 N N . MET A 1 93 ? -8.243 6.084 -5.046 1.00 96.25 93 MET A N 1
ATOM 730 C CA . MET A 1 93 ? -9.411 5.328 -5.525 1.00 96.25 93 MET A CA 1
ATOM 731 C C . MET A 1 93 ? -9.893 4.352 -4.449 1.00 96.25 93 MET A C 1
ATOM 733 O O . MET A 1 93 ? -11.077 4.316 -4.128 1.00 96.25 93 MET A O 1
ATOM 737 N N . ALA A 1 94 ? -8.960 3.628 -3.825 1.00 97.31 94 ALA A N 1
ATOM 738 C CA . ALA A 1 94 ? -9.261 2.659 -2.776 1.00 97.31 94 ALA A CA 1
ATOM 739 C C . ALA A 1 94 ? -9.825 3.292 -1.487 1.00 97.31 94 ALA A C 1
ATOM 741 O O . ALA A 1 94 ? -10.472 2.607 -0.702 1.00 97.31 94 ALA A O 1
ATOM 742 N N . LEU A 1 95 ? -9.622 4.593 -1.267 1.00 96.56 95 LEU A N 1
ATOM 743 C CA . LEU A 1 95 ? -10.205 5.350 -0.152 1.00 96.56 95 LEU A CA 1
ATOM 744 C C . LEU A 1 95 ? -11.472 6.128 -0.540 1.00 96.56 95 LEU A C 1
ATOM 746 O O . LEU A 1 95 ? -12.015 6.856 0.288 1.00 96.56 95 LEU A O 1
ATOM 750 N N . GLY A 1 96 ? -11.942 6.018 -1.787 1.00 95.00 96 GLY A N 1
ATOM 751 C CA . GLY A 1 96 ? -13.094 6.784 -2.276 1.00 95.00 96 GLY A CA 1
ATOM 752 C C . GLY A 1 96 ? -12.831 8.291 -2.421 1.00 95.00 96 GLY A C 1
ATOM 753 O O . GLY A 1 96 ? -13.771 9.074 -2.519 1.00 95.00 96 GLY A O 1
ATOM 754 N N . LEU A 1 97 ? -11.559 8.707 -2.444 1.00 94.56 97 LEU A N 1
ATOM 755 C CA . LEU A 1 97 ? -11.113 10.089 -2.684 1.00 94.56 97 LEU A CA 1
ATOM 756 C C . LEU A 1 97 ? -10.937 10.399 -4.183 1.00 94.56 97 LEU A C 1
ATOM 758 O O . LEU A 1 97 ? -10.644 11.534 -4.562 1.00 94.56 97 LEU A O 1
ATOM 762 N N . ALA A 1 98 ? -11.083 9.384 -5.034 1.00 94.12 98 ALA A N 1
ATOM 763 C CA . ALA A 1 98 ? -11.111 9.463 -6.489 1.00 94.12 98 ALA A CA 1
ATOM 764 C C . ALA A 1 98 ? -12.143 8.463 -7.039 1.00 94.12 98 ALA A C 1
ATOM 766 O O . ALA A 1 98 ? -12.653 7.614 -6.305 1.00 94.12 98 ALA A O 1
ATOM 767 N N . ARG A 1 99 ? -12.462 8.559 -8.336 1.00 94.62 99 ARG A N 1
ATOM 768 C CA . ARG A 1 99 ? -13.423 7.659 -8.988 1.00 94.62 99 ARG A CA 1
ATOM 769 C C . ARG A 1 99 ? -12.919 6.213 -8.941 1.00 94.62 99 ARG A C 1
ATOM 771 O O . ARG A 1 99 ? -11.877 5.909 -9.504 1.00 94.62 99 ARG A O 1
ATOM 778 N N . ASP A 1 100 ? -13.693 5.331 -8.319 1.00 93.69 100 ASP A N 1
ATOM 779 C CA . ASP A 1 100 ? -13.360 3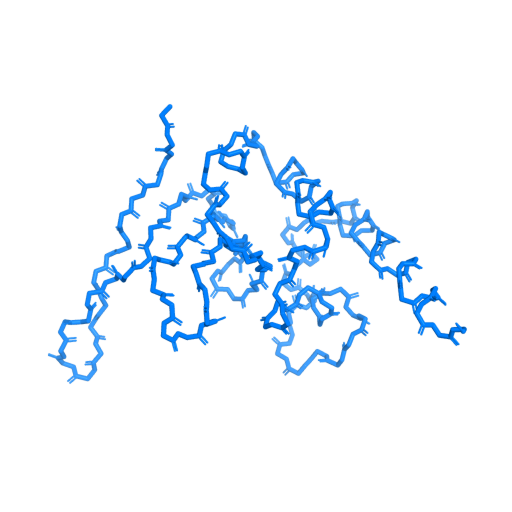.913 -8.181 1.00 93.69 100 ASP A CA 1
ATOM 780 C C . ASP A 1 100 ? -13.980 3.074 -9.313 1.00 93.69 100 ASP A C 1
ATOM 782 O O . ASP A 1 100 ? -15.024 2.441 -9.157 1.00 93.69 100 ASP A O 1
ATOM 786 N N . GLU A 1 101 ? -13.357 3.097 -10.492 1.00 92.00 101 GLU A N 1
ATOM 787 C CA . GLU A 1 101 ? -13.834 2.338 -11.663 1.00 92.00 101 GLU A CA 1
ATOM 788 C C . GLU A 1 101 ? -13.609 0.825 -11.531 1.00 92.00 101 GLU A C 1
ATOM 790 O O . GLU A 1 101 ? -14.227 0.035 -12.248 1.00 92.00 101 GLU A O 1
ATOM 795 N N . PHE A 1 102 ? -12.758 0.417 -10.588 1.00 92.44 102 PHE A N 1
ATOM 796 C CA . PHE A 1 102 ? -12.325 -0.962 -10.406 1.00 92.44 102 PHE A CA 1
ATOM 797 C C . PHE A 1 102 ? -12.768 -1.548 -9.068 1.00 92.44 102 PHE A C 1
ATOM 799 O O . PHE A 1 102 ? -12.233 -2.578 -8.676 1.00 92.44 102 PHE A O 1
ATOM 806 N N . ALA A 1 103 ? -13.727 -0.952 -8.359 1.00 94.00 103 ALA A N 1
ATOM 807 C CA . ALA A 1 103 ? -14.199 -1.445 -7.061 1.00 94.00 103 ALA A CA 1
ATOM 808 C C . ALA A 1 103 ? -13.047 -1.796 -6.085 1.00 94.00 103 ALA A C 1
ATOM 810 O O . ALA A 1 103 ? -13.059 -2.854 -5.451 1.00 94.00 103 ALA A O 1
ATOM 811 N N . LEU A 1 104 ? -12.028 -0.938 -6.003 1.00 97.06 104 LEU A N 1
ATOM 812 C CA . LEU A 1 104 ? -10.882 -1.066 -5.103 1.00 97.06 104 LEU A CA 1
ATOM 813 C C . LEU A 1 104 ? -11.262 -0.733 -3.658 1.00 97.06 104 LEU A C 1
ATOM 815 O O . LEU A 1 104 ? -10.750 -1.360 -2.730 1.00 97.06 104 LEU A O 1
ATOM 819 N N . MET A 1 105 ? -12.182 0.216 -3.454 1.00 97.25 105 MET A N 1
ATOM 820 C CA . MET A 1 105 ? -12.595 0.639 -2.117 1.00 97.25 105 MET A CA 1
ATOM 821 C C . MET A 1 105 ? -13.265 -0.491 -1.323 1.00 97.25 105 MET A C 1
ATOM 823 O O . MET A 1 105 ? -12.860 -0.716 -0.182 1.00 97.25 105 MET A O 1
ATOM 827 N N . PRO A 1 106 ? -14.216 -1.267 -1.884 1.00 97.25 106 PRO A N 1
ATOM 828 C CA . PRO A 1 106 ? -14.753 -2.441 -1.201 1.00 97.25 106 PRO A CA 1
ATOM 829 C C . PRO A 1 106 ? -13.683 -3.469 -0.809 1.00 97.25 106 PRO A C 1
ATOM 831 O O . PRO A 1 106 ? -13.754 -4.020 0.286 1.00 97.25 106 PRO A O 1
ATOM 834 N N . THR A 1 107 ? -12.678 -3.712 -1.663 1.00 96.69 107 THR A N 1
ATOM 835 C CA . THR A 1 107 ? -11.574 -4.637 -1.352 1.00 96.69 107 THR A CA 1
ATOM 836 C C . THR A 1 107 ? -10.747 -4.138 -0.173 1.00 96.69 107 THR A C 1
ATOM 838 O O . THR A 1 107 ? -10.490 -4.897 0.761 1.00 96.69 107 THR A O 1
ATOM 841 N N . LEU A 1 108 ? -10.364 -2.859 -0.179 1.00 97.69 108 LEU A N 1
ATOM 842 C CA . LEU A 1 108 ? -9.619 -2.279 0.933 1.00 97.69 108 LEU A CA 1
ATOM 843 C C . LEU A 1 108 ? -10.443 -2.296 2.226 1.00 97.69 108 LEU A C 1
ATOM 845 O O . LEU A 1 108 ? -9.917 -2.669 3.270 1.00 97.69 108 LEU A O 1
ATOM 849 N N . ALA A 1 109 ? -11.724 -1.925 2.165 1.00 97.50 109 ALA A N 1
ATOM 850 C CA . ALA A 1 109 ? -12.604 -1.889 3.330 1.00 97.50 109 ALA A CA 1
ATOM 851 C C . ALA A 1 109 ? -12.788 -3.273 3.975 1.00 97.50 109 ALA A C 1
ATOM 853 O O . ALA A 1 109 ? -12.780 -3.375 5.201 1.00 97.50 109 ALA A O 1
ATOM 854 N N . ASP A 1 110 ? -12.907 -4.331 3.168 1.00 97.81 110 ASP A N 1
ATOM 855 C CA . ASP A 1 110 ? -13.009 -5.712 3.652 1.00 97.81 110 ASP A CA 1
ATOM 856 C C . ASP A 1 110 ? -11.720 -6.184 4.348 1.00 97.81 110 ASP A C 1
ATOM 858 O O . ASP A 1 110 ? -11.776 -6.822 5.398 1.00 97.81 110 ASP A O 1
ATOM 862 N N . ILE A 1 111 ? -10.549 -5.843 3.800 1.00 97.06 111 ILE A N 1
ATOM 863 C CA . ILE A 1 111 ? -9.258 -6.322 4.324 1.00 97.06 111 ILE A CA 1
ATOM 864 C C . ILE A 1 111 ? -8.772 -5.489 5.513 1.00 97.06 111 ILE A C 1
ATOM 866 O O . ILE A 1 111 ? -8.302 -6.046 6.504 1.00 97.06 111 ILE A O 1
ATOM 870 N N . ALA A 1 112 ? -8.866 -4.163 5.424 1.00 96.88 112 ALA A N 1
ATOM 871 C CA . ALA A 1 112 ? -8.425 -3.251 6.478 1.00 96.88 112 ALA A CA 1
ATOM 872 C C . ALA A 1 112 ? -9.420 -3.209 7.651 1.00 96.88 112 ALA A C 1
ATOM 874 O O . ALA A 1 112 ? -9.048 -2.932 8.792 1.00 96.88 112 ALA A O 1
ATOM 875 N N . GLY A 1 113 ? -10.698 -3.477 7.379 1.00 97.69 113 GLY A N 1
ATOM 876 C CA . GLY A 1 113 ? -11.775 -3.281 8.335 1.00 97.69 113 GLY A CA 1
ATOM 877 C C . GLY A 1 113 ? -12.026 -1.797 8.656 1.00 97.69 113 GLY A C 1
ATOM 878 O O . GLY A 1 113 ? -11.276 -0.906 8.243 1.00 97.69 113 GLY A O 1
ATOM 879 N N . PRO A 1 114 ? -13.089 -1.492 9.424 1.00 97.56 114 PRO A N 1
ATOM 880 C CA . PRO A 1 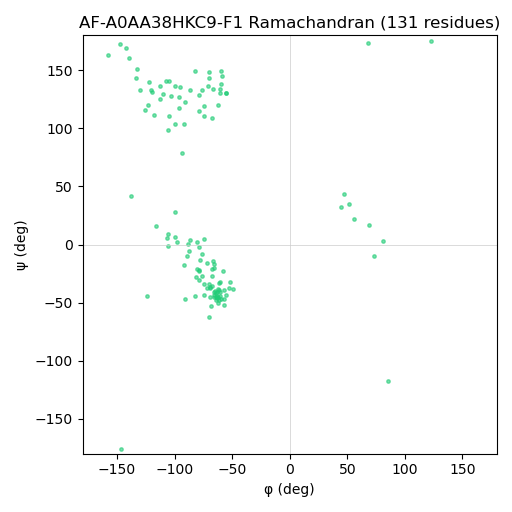114 ? -13.557 -0.115 9.600 1.00 97.56 114 PRO A CA 1
ATOM 881 C C . PRO A 1 114 ? -12.540 0.824 10.262 1.00 97.56 114 PRO A C 1
ATOM 883 O O . PRO A 1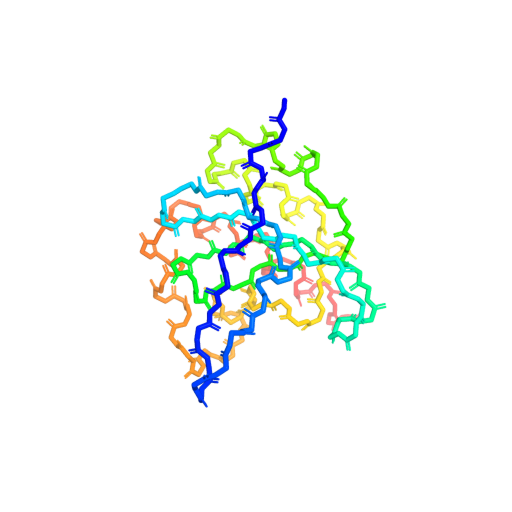 114 ? -12.444 1.992 9.884 1.00 97.56 114 PRO A O 1
ATOM 886 N N . ALA A 1 115 ? -11.781 0.328 11.246 1.00 97.81 115 ALA A N 1
ATOM 887 C CA . ALA A 1 115 ? -10.848 1.143 12.022 1.00 97.81 115 ALA A CA 1
ATOM 888 C C . ALA A 1 115 ? -9.662 1.626 11.171 1.00 97.81 115 ALA A C 1
ATOM 890 O O . ALA A 1 115 ? -9.425 2.831 11.077 1.00 97.81 115 ALA A O 1
ATOM 891 N N . LEU A 1 116 ? -8.964 0.705 10.498 1.00 98.00 116 LEU A N 1
ATOM 892 C CA . LEU A 1 116 ? -7.812 1.044 9.658 1.00 98.00 116 LEU A CA 1
ATOM 893 C C . LEU A 1 116 ? -8.232 1.815 8.405 1.00 98.00 116 LEU A C 1
ATOM 895 O O . LEU A 1 116 ? -7.549 2.761 8.016 1.00 98.00 116 LEU A O 1
ATOM 899 N N . PHE A 1 117 ? -9.385 1.479 7.816 1.00 98.25 117 PHE A N 1
ATOM 900 C CA . PHE A 1 117 ? -9.931 2.245 6.696 1.00 98.25 117 PHE A CA 1
ATOM 901 C C . PHE A 1 117 ? -10.183 3.707 7.090 1.00 98.25 117 PHE A C 1
ATOM 903 O O . PHE A 1 117 ? -9.756 4.623 6.392 1.00 98.25 117 PHE A O 1
ATOM 910 N N . THR A 1 118 ? -10.821 3.940 8.243 1.00 97.50 118 THR A N 1
ATOM 911 C CA . THR A 1 118 ? -11.092 5.298 8.743 1.00 97.50 118 THR A CA 1
ATOM 912 C C . THR A 1 118 ? -9.796 6.060 9.036 1.00 97.50 118 THR A C 1
ATOM 914 O O . THR A 1 118 ? -9.693 7.240 8.699 1.00 97.50 118 THR A O 1
ATOM 917 N N . LYS A 1 119 ? -8.791 5.392 9.621 1.00 96.50 119 LYS A N 1
ATOM 918 C CA . LYS A 1 119 ? -7.459 5.966 9.882 1.00 96.50 119 LYS A CA 1
ATOM 919 C C . LYS A 1 119 ? -6.812 6.475 8.591 1.00 96.50 119 LYS A C 1
ATOM 921 O O . LYS A 1 119 ? -6.438 7.644 8.519 1.00 96.50 119 LYS A O 1
ATOM 926 N N . LEU A 1 120 ? -6.756 5.629 7.561 1.00 96.50 120 LEU A N 1
ATOM 927 C CA . LEU A 1 120 ? -6.216 5.989 6.247 1.00 96.50 120 LEU A CA 1
ATOM 928 C C . LEU A 1 120 ? -7.000 7.116 5.580 1.00 96.50 120 LEU A C 1
ATOM 930 O O . LEU A 1 120 ? -6.407 8.071 5.082 1.00 96.50 120 LEU A O 1
ATOM 934 N N . PHE A 1 121 ? -8.329 7.010 5.571 1.00 96.88 121 PHE A N 1
ATOM 935 C CA . PHE A 1 121 ? -9.188 8.014 4.957 1.00 96.88 121 PHE A CA 1
ATOM 936 C C . PHE A 1 121 ? -8.932 9.396 5.562 1.00 96.88 121 PHE A C 1
ATOM 938 O O . PHE A 1 121 ? -8.729 10.357 4.827 1.00 96.88 121 PHE A O 1
ATOM 945 N N . ASN A 1 122 ? -8.868 9.493 6.891 1.00 95.44 122 ASN A N 1
ATOM 946 C CA . ASN A 1 122 ? -8.605 10.759 7.568 1.00 95.44 122 ASN A CA 1
ATOM 947 C C . ASN A 1 122 ? -7.203 11.306 7.263 1.00 95.44 122 ASN A C 1
ATOM 949 O O . ASN A 1 122 ? -7.069 12.508 7.041 1.00 95.4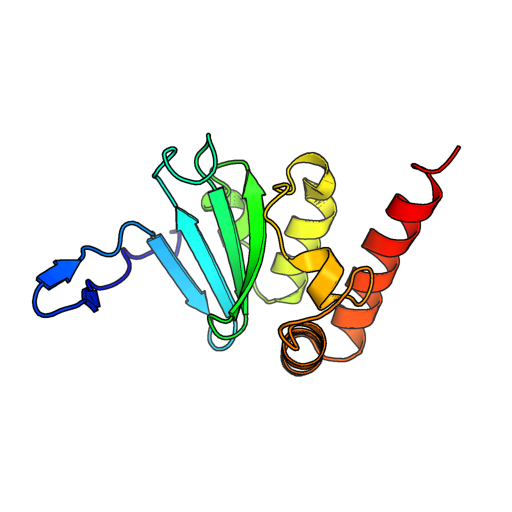4 122 ASN A O 1
ATOM 953 N N . ALA A 1 123 ? -6.184 10.440 7.202 1.00 95.06 123 ALA A N 1
ATOM 954 C CA . ALA A 1 123 ? -4.814 10.844 6.884 1.00 95.06 123 ALA A CA 1
ATOM 955 C C . ALA A 1 123 ? -4.702 11.484 5.487 1.00 95.06 123 ALA A C 1
ATOM 957 O O . ALA A 1 123 ? -4.084 12.535 5.337 1.00 95.06 123 ALA A O 1
ATOM 958 N N . PHE A 1 124 ? -5.346 10.895 4.474 1.00 93.00 124 PHE A N 1
ATOM 959 C CA . PHE A 1 124 ? -5.248 11.372 3.088 1.00 93.00 124 PHE A CA 1
ATOM 960 C C . PHE A 1 124 ? -6.329 12.376 2.682 1.00 93.00 124 PHE A C 1
ATOM 962 O O . PHE A 1 124 ? -6.151 13.100 1.702 1.00 93.00 124 PHE A O 1
ATOM 969 N N . LYS A 1 125 ? -7.434 12.465 3.429 1.00 90.81 125 LYS A N 1
ATOM 970 C CA . LYS A 1 125 ? -8.421 13.531 3.242 1.00 90.81 125 LYS A CA 1
ATOM 971 C C . LYS A 1 125 ? -7.859 14.884 3.681 1.00 90.81 125 LYS A C 1
ATOM 973 O O . LYS A 1 125 ? -8.010 15.847 2.941 1.00 90.81 125 LYS A O 1
ATOM 978 N N . ALA A 1 126 ? -7.196 14.950 4.839 1.00 73.00 126 ALA A N 1
ATOM 979 C CA . ALA A 1 126 ? -6.643 16.200 5.366 1.00 73.00 126 ALA A CA 1
ATOM 980 C C . ALA A 1 126 ? -5.598 16.819 4.420 1.00 73.00 126 ALA A C 1
ATOM 982 O O . ALA A 1 126 ? -5.642 18.015 4.157 1.00 73.00 126 ALA A O 1
ATOM 983 N N . GLY A 1 127 ? -4.729 15.995 3.823 1.00 60.16 127 GLY A N 1
ATOM 984 C CA . GLY A 1 127 ? -3.743 16.465 2.841 1.00 60.16 127 GLY A CA 1
ATOM 985 C C . GLY A 1 127 ? -4.342 16.966 1.519 1.00 60.16 127 GLY A C 1
ATOM 986 O O . GLY A 1 127 ? -3.705 17.744 0.825 1.00 60.16 127 GLY A O 1
ATOM 987 N N . ALA A 1 128 ? -5.571 16.567 1.168 1.00 56.81 128 ALA A N 1
ATOM 988 C CA . ALA A 1 128 ? -6.236 17.028 -0.055 1.00 56.81 128 ALA A CA 1
ATOM 989 C C . ALA A 1 128 ? -6.877 18.423 0.089 1.00 56.81 128 ALA A C 1
ATOM 991 O O . ALA A 1 128 ? -7.127 19.083 -0.918 1.00 56.81 128 ALA A O 1
ATOM 992 N N . GLU A 1 129 ? -7.163 18.868 1.317 1.00 53.06 129 GLU A N 1
ATOM 993 C CA . GLU A 1 129 ? -7.752 20.189 1.577 1.00 53.06 129 GLU A CA 1
ATOM 994 C C . GLU A 1 129 ? -6.682 21.306 1.559 1.00 53.06 129 GLU A C 1
ATOM 996 O O . GLU A 1 129 ? -6.987 22.418 1.131 1.00 53.06 129 GLU A O 1
ATOM 1001 N N . ASP A 1 130 ? -5.420 21.001 1.895 1.00 47.16 130 ASP A N 1
ATOM 1002 C CA . ASP A 1 130 ? -4.303 21.968 1.907 1.00 47.16 130 ASP A CA 1
ATOM 1003 C C . ASP A 1 130 ? -3.704 22.279 0.517 1.00 47.16 130 ASP A C 1
ATOM 1005 O O . ASP A 1 130 ? -3.142 23.353 0.319 1.00 47.16 130 ASP A O 1
ATOM 1009 N N . GLU A 1 131 ? -3.853 21.402 -0.483 1.00 47.19 131 GLU A N 1
ATOM 1010 C CA . GLU A 1 131 ? -3.351 21.638 -1.856 1.00 47.19 131 GLU A CA 1
ATOM 1011 C C . GLU A 1 131 ? -4.277 22.531 -2.712 1.00 47.19 131 GLU A C 1
ATOM 1013 O O . GLU A 1 131 ? -4.007 22.783 -3.888 1.00 47.19 131 GLU A O 1
ATOM 1018 N N . SER A 1 132 ? -5.381 23.015 -2.132 1.00 43.53 132 SER A N 1
ATOM 1019 C CA . SER A 1 132 ? -6.420 23.793 -2.825 1.00 43.53 132 SER A CA 1
ATOM 1020 C C . SER A 1 132 ? -6.320 25.314 -2.625 1.00 43.53 132 SER A C 1
ATOM 1022 O O . SER A 1 132 ? -7.245 26.019 -3.037 1.00 43.53 132 SER A O 1
ATOM 1024 N N . ASN A 1 133 ? -5.266 25.826 -1.973 1.00 34.56 133 ASN A N 1
ATOM 1025 C CA . ASN A 1 133 ? -5.165 27.233 -1.556 1.00 34.56 133 ASN A CA 1
ATOM 1026 C C . ASN A 1 133 ? -3.922 27.952 -2.097 1.00 34.56 133 ASN A C 1
ATOM 1028 O O . ASN A 1 133 ? -2.795 27.483 -1.825 1.00 34.56 133 ASN A O 1
#

Sequence (133 aa):
MSGFKTQPAVMMCGMNVAGINEVDQRGRWHLSYNPSVQGYGCVTTALVFDNRVFFVLNGDHRKAWGEAADLEGALDYFIEHHQQISDMSEHRMALGLARDEFALMPTLADIAGPALFTKLFNAFKAGAEDESN

Solvent-accessible surface area (backbone atoms only — not comparable to full-atom values): 7544 Å² total; per-residue (Å²): 132,74,74,57,40,69,38,71,60,44,79,53,98,89,38,83,42,75,38,75,33,33,33,29,83,62,82,65,32,31,42,39,35,34,79,56,38,88,84,72,78,39,32,30,25,26,48,30,38,75,89,72,41,45,41,32,32,62,36,89,43,62,71,72,55,59,64,38,88,48,68,65,49,42,51,49,51,51,61,77,42,53,94,36,51,35,93,86,31,41,53,46,27,32,58,66,75,40,85,53,90,75,61,36,28,65,55,43,42,67,74,52,29,73,68,52,41,51,54,51,39,55,61,57,50,59,60,59,64,64,77,74,117